Protein AF-J9EDP2-F1 (afdb_monomer_lite)

Sequence (50 aa):
MSRNYRGDVEMSVIDSFMPLLMEKEDEGLLAPVLQKHDISYVYVKHLNIF

Foldseek 3Di:
DDDDDDPPDDPVCVVVVVVQQVVCVVVVNHDQWDDDPPDIHHDDDDPPRD

Structure (mmCIF, N/CA/C/O backbone):
data_AF-J9EDP2-F1
#
_entry.id   AF-J9EDP2-F1
#
loop_
_atom_site.group_PDB
_atom_site.id
_atom_site.type_symbol
_atom_site.label_atom_id
_atom_site.label_alt_id
_atom_site.label_comp_id
_atom_site.label_asym_id
_atom_site.label_entity_id
_atom_site.label_seq_id
_atom_site.pdbx_PDB_ins_code
_atom_site.Cartn_x
_atom_site.Cartn_y
_atom_site.Cartn_z
_atom_site.occupancy
_atom_site.B_iso_or_equiv
_atom_site.auth_seq_id
_atom_site.auth_comp_id
_atom_site.auth_asym_id
_atom_site.auth_atom_id
_atom_site.pdbx_PDB_model_num
ATOM 1 N N . MET A 1 1 ? 11.656 -3.579 -0.124 1.00 89.19 1 MET A N 1
ATOM 2 C CA . MET A 1 1 ? 12.229 -4.142 -1.371 1.00 89.19 1 MET A CA 1
ATOM 3 C C . MET A 1 1 ? 11.122 -4.160 -2.408 1.00 89.19 1 MET A C 1
ATOM 5 O O . MET A 1 1 ? 10.006 -4.480 -2.030 1.00 89.19 1 MET A O 1
ATOM 9 N N . SER A 1 2 ? 11.389 -3.801 -3.664 1.00 93.56 2 SER A N 1
ATOM 10 C CA . SER A 1 2 ? 10.380 -3.809 -4.732 1.00 93.56 2 SER A CA 1
ATOM 11 C C . SER A 1 2 ? 10.877 -4.589 -5.947 1.00 93.56 2 SER A C 1
ATOM 13 O O . SER A 1 2 ? 12.078 -4.662 -6.218 1.00 93.56 2 SER A O 1
ATOM 15 N N . ARG A 1 3 ? 9.942 -5.213 -6.668 1.00 96.75 3 ARG A N 1
ATOM 16 C CA . ARG A 1 3 ? 10.219 -5.944 -7.905 1.00 96.75 3 ARG A CA 1
ATOM 17 C C . ARG A 1 3 ? 9.015 -5.833 -8.829 1.00 96.75 3 ARG A C 1
ATOM 19 O O . ARG A 1 3 ? 7.921 -6.240 -8.458 1.00 96.75 3 ARG A O 1
ATOM 26 N N . ASN A 1 4 ? 9.235 -5.313 -10.031 1.00 96.75 4 ASN A N 1
ATOM 27 C CA . ASN A 1 4 ? 8.242 -5.369 -11.095 1.00 96.75 4 ASN A CA 1
ATOM 28 C C . ASN A 1 4 ? 8.441 -6.664 -11.900 1.00 96.75 4 ASN A C 1
ATOM 30 O O . ASN A 1 4 ? 9.554 -6.936 -12.354 1.00 96.75 4 ASN A O 1
ATOM 34 N N . TYR A 1 5 ? 7.390 -7.476 -12.028 1.00 96.56 5 TYR A N 1
ATOM 35 C CA . TYR A 1 5 ? 7.441 -8.782 -12.699 1.00 96.56 5 TYR A CA 1
ATOM 36 C C . TYR A 1 5 ? 6.892 -8.763 -14.129 1.00 96.56 5 TYR A C 1
ATOM 38 O O . TYR A 1 5 ? 7.329 -9.571 -14.944 1.00 96.56 5 TYR A O 1
ATOM 46 N N . ARG A 1 6 ? 5.946 -7.868 -14.437 1.00 97.12 6 ARG A N 1
ATOM 47 C CA . ARG A 1 6 ? 5.254 -7.814 -15.738 1.00 97.12 6 ARG A CA 1
ATOM 48 C C . ARG A 1 6 ? 5.466 -6.510 -16.499 1.00 97.12 6 ARG A C 1
ATOM 50 O O . ARG A 1 6 ? 5.391 -6.522 -17.721 1.00 97.12 6 ARG A O 1
ATOM 57 N N . GLY A 1 7 ? 5.737 -5.409 -15.802 1.00 96.50 7 GLY A N 1
ATOM 58 C CA . GLY A 1 7 ? 5.822 -4.075 -16.398 1.00 96.50 7 GLY A CA 1
ATOM 59 C C . GLY A 1 7 ? 4.464 -3.437 -16.707 1.00 96.50 7 GLY A C 1
ATOM 60 O O . GLY A 1 7 ? 4.439 -2.368 -17.300 1.00 96.50 7 GLY A O 1
ATOM 61 N N . ASP A 1 8 ? 3.356 -4.070 -16.314 1.00 96.25 8 ASP A N 1
ATOM 62 C CA . ASP A 1 8 ? 1.979 -3.602 -16.538 1.00 96.25 8 ASP A CA 1
ATOM 63 C C . ASP A 1 8 ? 1.501 -2.583 -15.493 1.00 96.25 8 ASP A C 1
ATOM 65 O O . ASP A 1 8 ? 0.537 -1.861 -15.730 1.00 96.25 8 ASP A O 1
ATOM 69 N N . VAL A 1 9 ? 2.195 -2.495 -14.357 1.00 96.12 9 VAL A N 1
ATOM 70 C CA . VAL A 1 9 ? 1.923 -1.531 -13.289 1.00 96.12 9 VAL A CA 1
ATOM 71 C C . VAL A 1 9 ? 3.132 -0.622 -13.099 1.00 96.12 9 VAL A C 1
ATOM 73 O O . VAL A 1 9 ? 4.257 -1.095 -12.890 1.00 96.12 9 VAL A O 1
ATOM 76 N N . GLU A 1 10 ? 2.908 0.691 -13.155 1.00 96.19 10 GLU A N 1
ATOM 77 C CA . GLU A 1 10 ? 3.942 1.671 -12.828 1.00 96.19 10 GLU A CA 1
ATOM 78 C C . GLU A 1 10 ? 4.335 1.559 -11.353 1.00 96.19 10 GLU A C 1
ATOM 80 O O . GLU A 1 10 ? 3.482 1.499 -10.473 1.00 96.19 10 GLU A O 1
ATOM 85 N N . MET A 1 11 ? 5.634 1.568 -11.046 1.00 95.62 11 MET A N 1
ATOM 86 C CA . MET A 1 11 ? 6.076 1.421 -9.652 1.00 95.62 11 MET A CA 1
ATOM 87 C C . MET A 1 11 ? 5.645 2.590 -8.754 1.00 95.62 11 MET A C 1
ATOM 89 O O . MET A 1 11 ? 5.533 2.397 -7.550 1.00 95.62 11 MET A O 1
ATOM 93 N N . SER A 1 12 ? 5.379 3.768 -9.328 1.00 96.50 12 SER A N 1
ATOM 94 C CA . SER A 1 12 ? 4.906 4.979 -8.636 1.00 96.50 12 SER A CA 1
ATOM 95 C C . SER A 1 12 ? 3.549 4.792 -7.950 1.00 96.50 12 SER A C 1
ATOM 97 O O . SER A 1 12 ? 3.255 5.466 -6.966 1.00 96.50 12 SER A O 1
ATOM 99 N N . VAL A 1 13 ? 2.715 3.846 -8.402 1.00 97.19 13 VAL A N 1
ATOM 100 C CA . VAL A 1 13 ? 1.389 3.636 -7.798 1.00 97.19 13 VAL A CA 1
ATOM 101 C C . VAL A 1 13 ? 1.471 3.163 -6.344 1.00 97.19 13 VAL A C 1
ATOM 103 O O . VAL A 1 13 ? 0.487 3.294 -5.613 1.00 97.19 13 VAL A O 1
ATOM 106 N N . ILE A 1 14 ? 2.620 2.628 -5.902 1.00 97.31 14 ILE A N 1
ATOM 107 C CA . ILE A 1 14 ? 2.832 2.194 -4.514 1.00 97.31 14 ILE A CA 1
ATOM 108 C C . ILE A 1 14 ? 2.691 3.346 -3.514 1.00 97.31 14 ILE A C 1
ATOM 110 O O . ILE A 1 14 ? 2.264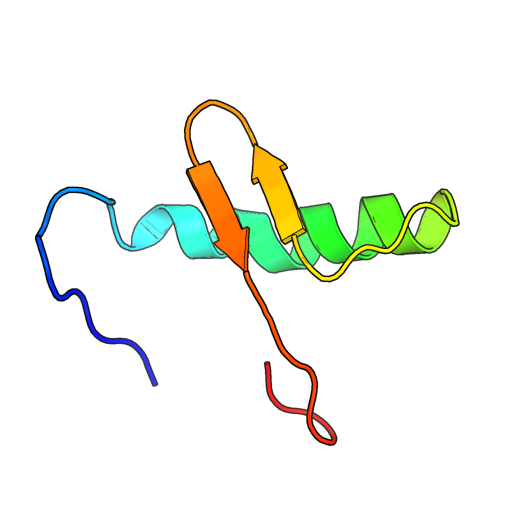 3.116 -2.385 1.00 97.31 14 ILE A O 1
ATOM 114 N N . ASP A 1 15 ? 2.939 4.587 -3.938 1.00 97.62 15 ASP A N 1
ATOM 115 C CA . ASP A 1 15 ? 2.838 5.774 -3.084 1.00 97.62 15 ASP A CA 1
ATOM 116 C C . ASP A 1 15 ? 1.398 6.012 -2.591 1.00 97.62 15 ASP A C 1
ATOM 118 O O . ASP A 1 15 ? 1.175 6.655 -1.567 1.00 97.62 15 ASP A O 1
ATOM 122 N N . SER A 1 16 ? 0.401 5.443 -3.281 1.00 97.62 16 SER A N 1
ATOM 123 C CA . SER A 1 16 ? -1.004 5.492 -2.862 1.00 97.62 16 SER 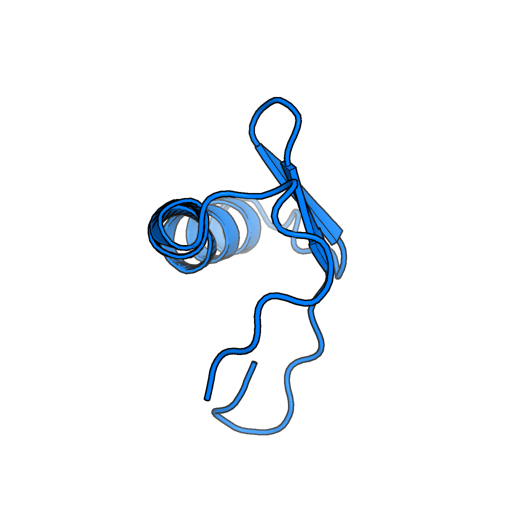A CA 1
ATOM 124 C C . SER A 1 16 ? -1.389 4.443 -1.814 1.00 97.62 16 SER A C 1
ATOM 126 O O . SER A 1 16 ? -2.469 4.564 -1.241 1.00 97.62 16 SER A O 1
ATOM 128 N N . PHE A 1 17 ? -0.553 3.429 -1.556 1.00 97.88 17 PHE A N 1
ATOM 129 C CA . PHE A 1 17 ? -0.908 2.309 -0.679 1.00 97.88 17 PHE A CA 1
ATOM 130 C C . PHE A 1 17 ? -1.112 2.741 0.777 1.00 97.88 17 PHE A C 1
ATOM 132 O O . PHE A 1 17 ? -2.168 2.480 1.343 1.00 97.88 17 PHE A O 1
ATOM 139 N N . MET A 1 18 ? -0.129 3.424 1.375 1.00 97.38 18 MET A N 1
ATOM 140 C CA . MET A 1 18 ? -0.199 3.821 2.788 1.00 97.38 18 MET A CA 1
ATOM 141 C C . MET A 1 18 ? -1.359 4.788 3.081 1.00 97.38 18 MET A C 1
ATOM 143 O O . MET A 1 18 ? -2.103 4.516 4.020 1.00 97.38 18 MET A O 1
ATOM 147 N N . PRO A 1 19 ? -1.586 5.858 2.287 1.00 98.00 19 PRO A N 1
ATOM 148 C CA . PRO A 1 19 ? -2.744 6.726 2.490 1.00 98.00 19 PRO A CA 1
ATOM 149 C C . PRO A 1 19 ? -4.076 5.973 2.411 1.00 98.00 19 PRO A C 1
ATOM 151 O O . PRO A 1 19 ? -4.937 6.171 3.260 1.00 98.00 19 PRO A O 1
ATOM 154 N N . LEU A 1 20 ? -4.225 5.076 1.430 1.00 98.00 20 LEU A N 1
ATOM 155 C CA . LEU A 1 20 ? -5.447 4.290 1.250 1.00 98.00 20 LEU A CA 1
ATOM 156 C C . LEU A 1 20 ? -5.669 3.303 2.401 1.00 98.00 20 LEU A C 1
ATOM 158 O O . LEU A 1 20 ? -6.797 3.108 2.841 1.00 98.00 20 LEU A O 1
ATOM 162 N N . LEU A 1 21 ? -4.597 2.677 2.887 1.00 97.88 21 LEU A N 1
ATOM 163 C CA . LEU A 1 21 ? -4.648 1.785 4.039 1.00 97.88 21 LEU A CA 1
ATOM 164 C C . LEU A 1 21 ? -5.137 2.529 5.287 1.00 97.88 21 LEU A C 1
ATOM 166 O O . LEU A 1 21 ? -6.030 2.029 5.962 1.00 97.88 21 LEU A O 1
ATOM 170 N N . MET A 1 22 ? -4.583 3.716 5.558 1.00 97.44 22 MET A N 1
ATOM 171 C CA . MET A 1 22 ? -4.974 4.549 6.701 1.00 97.44 22 MET A CA 1
ATOM 172 C C . MET A 1 22 ? -6.425 5.027 6.591 1.00 97.44 22 MET A C 1
ATOM 174 O O . MET A 1 22 ? -7.172 4.909 7.552 1.00 97.44 22 MET A O 1
ATOM 178 N N . GLU A 1 23 ? -6.854 5.479 5.408 1.00 98.00 23 GLU A N 1
ATOM 179 C CA . GLU A 1 23 ? -8.251 5.857 5.150 1.00 98.00 23 GLU A CA 1
ATOM 180 C C . GLU A 1 23 ? -9.211 4.702 5.477 1.00 98.00 23 GLU A C 1
ATOM 182 O O . GLU A 1 23 ? -10.200 4.883 6.183 1.00 98.00 23 GLU A O 1
ATOM 187 N N . LYS A 1 24 ? -8.896 3.483 5.020 1.00 97.75 24 LYS A N 1
ATOM 188 C CA . LYS A 1 24 ? -9.731 2.300 5.279 1.00 97.75 24 LYS A CA 1
ATOM 189 C C . LYS A 1 24 ? -9.670 1.834 6.729 1.00 97.75 24 LYS A C 1
ATOM 191 O O . LYS A 1 24 ? -10.649 1.271 7.216 1.00 97.75 24 LYS A O 1
ATOM 196 N N . GLU A 1 25 ? -8.548 2.046 7.409 1.00 97.06 25 GLU A N 1
ATOM 197 C CA . GLU A 1 25 ? -8.415 1.797 8.844 1.00 97.06 25 GLU A CA 1
ATOM 198 C C . GLU A 1 25 ? -9.324 2.738 9.646 1.00 97.06 25 GLU A C 1
ATOM 200 O O . GLU A 1 25 ? -10.111 2.258 10.462 1.00 97.06 25 GLU A O 1
ATOM 205 N N . ASP A 1 26 ? -9.292 4.039 9.345 1.00 98.00 26 ASP A N 1
ATOM 206 C CA . ASP A 1 26 ? -10.123 5.062 9.991 1.00 98.00 26 ASP A CA 1
ATOM 207 C C . ASP A 1 26 ? -11.628 4.832 9.749 1.00 98.00 26 ASP A C 1
ATOM 209 O O . ASP A 1 26 ? -12.450 5.047 10.642 1.00 98.00 26 ASP A O 1
ATOM 213 N N . GLU A 1 27 ? -12.005 4.340 8.564 1.00 97.81 27 GLU A N 1
ATOM 214 C CA . GLU A 1 27 ? -13.384 3.954 8.227 1.00 97.81 27 GLU A CA 1
ATOM 215 C C . GLU A 1 27 ? -13.827 2.621 8.861 1.00 97.81 27 GLU A C 1
ATOM 217 O O . GLU A 1 27 ? -15.002 2.256 8.780 1.00 97.81 27 GLU A O 1
ATOM 222 N N . GLY A 1 28 ? -12.910 1.858 9.466 1.00 97.44 28 GLY A N 1
ATOM 223 C CA . GLY A 1 28 ? -13.187 0.508 9.965 1.00 97.44 28 GLY A CA 1
ATOM 224 C C . GLY A 1 28 ? -13.456 -0.520 8.855 1.00 97.44 28 GLY A C 1
ATOM 225 O O . GLY A 1 28 ? -14.064 -1.560 9.108 1.00 97.44 28 GLY A O 1
ATOM 226 N N . LEU A 1 29 ? -13.009 -0.242 7.627 1.00 96.94 29 LEU A N 1
ATOM 227 C CA . LEU A 1 29 ? -13.201 -1.054 6.417 1.00 96.94 29 LEU A CA 1
ATOM 228 C C . LEU A 1 29 ? -11.905 -1.736 5.955 1.00 96.94 29 LEU A C 1
ATOM 230 O O . LEU A 1 29 ? -11.736 -2.042 4.772 1.00 96.94 29 LEU A O 1
ATOM 234 N N . LEU A 1 30 ? -10.970 -1.961 6.879 1.00 96.00 30 LEU A N 1
ATOM 235 C CA . LEU A 1 30 ? -9.691 -2.592 6.580 1.00 96.00 30 LEU A CA 1
ATOM 236 C C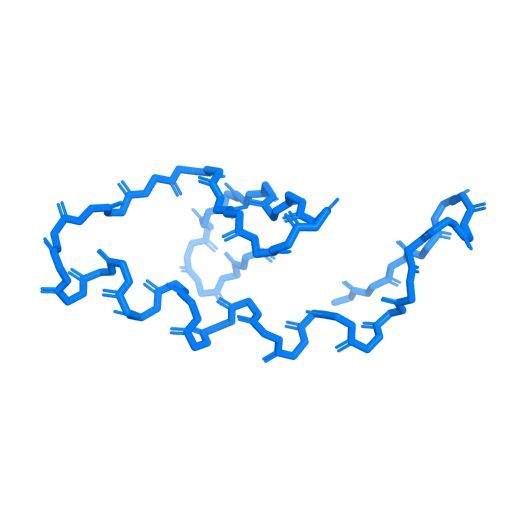 . LEU A 1 30 ? -9.899 -3.988 5.966 1.00 96.00 30 LEU A C 1
ATOM 238 O O . LEU A 1 30 ? -10.578 -4.844 6.535 1.00 96.00 30 LEU A O 1
ATOM 242 N N . ALA A 1 31 ? -9.266 -4.233 4.821 1.00 96.75 31 ALA A N 1
ATOM 243 C CA . ALA A 1 31 ? -9.330 -5.499 4.103 1.00 96.75 31 ALA A CA 1
ATOM 244 C C . ALA A 1 31 ? -7.954 -5.839 3.508 1.00 96.75 31 ALA A C 1
ATOM 246 O O . ALA A 1 31 ? -7.217 -4.929 3.139 1.00 96.75 31 ALA A O 1
ATOM 247 N N . PRO A 1 32 ? -7.605 -7.130 3.341 1.00 97.44 32 PRO A N 1
ATOM 248 C CA . PRO A 1 32 ? -6.313 -7.545 2.772 1.00 97.44 32 PRO A CA 1
ATOM 249 C C . PRO A 1 32 ? -6.140 -7.176 1.289 1.00 97.44 32 PRO A C 1
ATOM 251 O O . PRO A 1 32 ? -5.053 -7.322 0.729 1.00 97.44 32 PRO A O 1
ATOM 254 N N . VAL A 1 33 ? -7.218 -6.723 0.646 1.00 98.12 33 VAL A N 1
ATOM 255 C CA . VAL A 1 33 ? -7.229 -6.224 -0.725 1.00 98.12 33 VAL A CA 1
ATOM 256 C C . VAL A 1 33 ? -7.809 -4.820 -0.706 1.00 98.12 33 VAL A C 1
ATOM 258 O O . VAL A 1 33 ? -8.965 -4.631 -0.332 1.00 98.12 33 VAL A O 1
ATOM 261 N N . LEU A 1 34 ? -7.010 -3.849 -1.135 1.00 98.06 34 LEU A N 1
ATOM 262 C CA . LEU A 1 34 ? -7.439 -2.470 -1.337 1.00 98.06 34 LEU A CA 1
ATOM 263 C C . LEU A 1 34 ? -7.498 -2.174 -2.833 1.00 98.06 34 LEU A C 1
ATOM 265 O O . LEU A 1 34 ? -6.717 -2.724 -3.611 1.00 98.06 34 LEU A O 1
ATOM 269 N N . GLN A 1 35 ? -8.398 -1.287 -3.242 1.00 96.88 35 GLN A N 1
ATOM 270 C CA . GLN A 1 35 ? -8.548 -0.899 -4.642 1.00 96.88 35 GLN A CA 1
ATOM 271 C C . GLN A 1 35 ? -8.492 0.613 -4.807 1.00 96.88 35 GLN A C 1
ATOM 273 O O . GLN A 1 35 ? -9.080 1.357 -4.024 1.00 96.88 35 GLN A O 1
ATOM 278 N N . LYS A 1 36 ? -7.800 1.055 -5.858 1.00 96.44 36 LYS A N 1
ATOM 279 C CA . LYS A 1 36 ? -7.797 2.445 -6.313 1.00 96.44 36 LYS A CA 1
ATOM 280 C C . LYS A 1 36 ? -7.693 2.464 -7.835 1.00 96.44 36 LYS A C 1
ATOM 282 O O . LYS A 1 36 ? -6.669 2.060 -8.384 1.00 96.44 36 LYS A O 1
ATOM 287 N N . HIS A 1 37 ? -8.735 2.961 -8.502 1.00 93.38 37 HIS A N 1
ATOM 288 C CA . HIS A 1 37 ? -8.891 2.862 -9.960 1.00 93.38 37 HIS A CA 1
ATOM 289 C C . HIS A 1 37 ? -8.733 1.402 -10.428 1.00 93.38 37 HIS A C 1
ATOM 291 O O . HIS A 1 37 ? -9.376 0.517 -9.869 1.00 93.38 37 HIS A O 1
ATOM 297 N N . ASP A 1 38 ? -7.850 1.144 -11.393 1.00 95.50 38 ASP A N 1
ATOM 298 C CA . ASP A 1 38 ? -7.599 -0.184 -11.962 1.00 95.50 38 ASP A CA 1
ATOM 299 C C . ASP A 1 38 ? -6.501 -0.973 -11.219 1.00 95.50 38 ASP A C 1
ATOM 301 O O . ASP A 1 38 ? -6.072 -2.035 -11.672 1.00 95.50 38 ASP A O 1
ATOM 305 N N . ILE A 1 39 ? -6.026 -0.473 -10.069 1.00 97.75 39 ILE A N 1
ATOM 306 C CA . ILE A 1 39 ? -4.9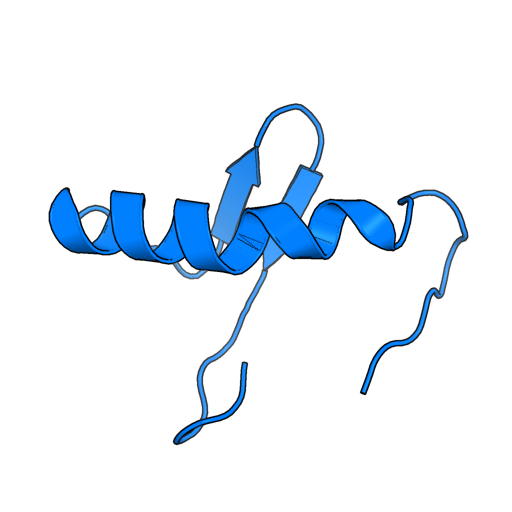67 -1.106 -9.274 1.00 97.75 39 ILE A CA 1
ATOM 307 C C . ILE A 1 39 ? -5.556 -1.776 -8.034 1.00 97.75 39 ILE A C 1
ATOM 309 O O . ILE A 1 39 ? -6.247 -1.149 -7.228 1.00 97.75 39 ILE A O 1
ATOM 313 N N . SER A 1 40 ? -5.228 -3.058 -7.859 1.00 97.88 40 SER A N 1
ATOM 314 C CA . SER A 1 40 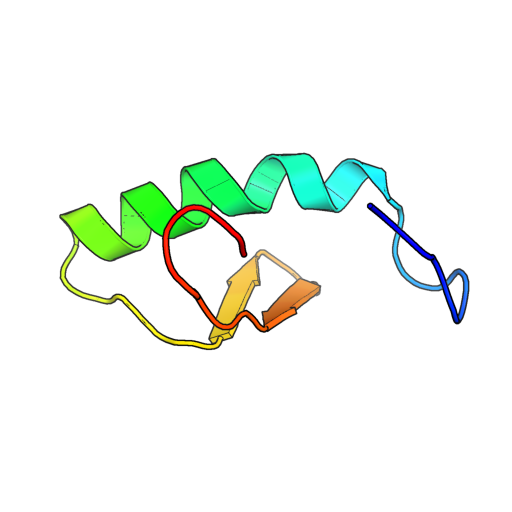? -5.500 -3.813 -6.634 1.00 97.88 40 SER A CA 1
ATOM 315 C C . SER A 1 40 ? -4.211 -3.990 -5.829 1.00 97.88 40 SER A C 1
ATOM 317 O O . SER A 1 40 ? -3.248 -4.582 -6.313 1.00 97.88 40 SER A O 1
ATOM 319 N N . TYR A 1 41 ? -4.203 -3.500 -4.591 1.00 98.06 41 TYR A N 1
ATOM 320 C CA . TYR A 1 41 ? -3.118 -3.679 -3.631 1.00 98.06 41 TYR A CA 1
ATOM 321 C C . TYR A 1 41 ? -3.458 -4.860 -2.729 1.00 98.06 41 TYR A C 1
ATOM 323 O O . TYR A 1 41 ? -4.383 -4.781 -1.922 1.00 98.06 41 TYR A O 1
ATOM 331 N N . VAL A 1 42 ? -2.716 -5.954 -2.869 1.00 98.06 42 VAL A N 1
ATOM 332 C CA . VAL A 1 42 ? -2.860 -7.143 -2.023 1.00 98.06 42 VAL A CA 1
ATOM 333 C C . VAL A 1 42 ? -1.686 -7.174 -1.060 1.00 98.06 42 VAL A C 1
ATOM 335 O O . VAL A 1 42 ? -0.540 -7.142 -1.508 1.00 98.06 42 VAL A O 1
ATOM 338 N N . TYR A 1 43 ? -1.956 -7.225 0.243 1.00 97.75 43 TYR A N 1
ATOM 339 C CA . TYR A 1 43 ? -0.903 -7.157 1.255 1.00 97.75 43 TYR A CA 1
ATOM 340 C C . TYR A 1 43 ? -1.114 -8.150 2.397 1.00 97.75 43 TYR A C 1
ATOM 342 O O . TYR A 1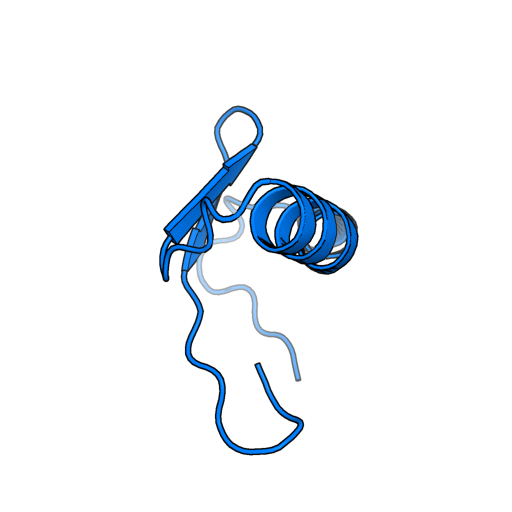 43 ? -2.229 -8.575 2.702 1.00 97.75 43 TYR A O 1
ATOM 350 N N . VAL A 1 44 ? -0.009 -8.484 3.063 1.00 97.31 44 VAL A N 1
ATOM 351 C CA . VAL A 1 44 ? 0.009 -9.191 4.344 1.00 97.31 44 VAL A CA 1
ATOM 352 C C . VAL A 1 44 ? 0.932 -8.414 5.266 1.00 97.31 44 VAL A C 1
ATOM 354 O O . VAL A 1 44 ? 2.072 -8.141 4.914 1.00 97.31 44 VAL A O 1
ATOM 357 N N . LYS A 1 45 ? 0.459 -8.075 6.464 1.00 95.75 45 LYS A N 1
ATOM 358 C CA . LYS A 1 45 ? 1.289 -7.402 7.463 1.00 95.75 45 LYS A CA 1
ATOM 359 C C . LYS A 1 45 ? 1.959 -8.436 8.360 1.00 95.75 45 LYS A C 1
ATOM 361 O O . LYS A 1 45 ? 1.277 -9.217 9.022 1.00 95.75 45 LYS A O 1
ATOM 366 N N . HIS A 1 46 ? 3.283 -8.401 8.435 1.00 96.69 46 HIS A N 1
ATOM 367 C CA . HIS A 1 46 ? 4.053 -9.163 9.412 1.00 96.69 46 HIS A CA 1
ATOM 368 C C . HIS A 1 46 ? 4.959 -8.208 10.190 1.00 96.69 46 HIS A C 1
ATOM 370 O O . HIS A 1 46 ? 5.910 -7.648 9.645 1.00 96.69 46 HIS A O 1
ATOM 376 N N . LEU A 1 47 ? 4.653 -8.014 11.477 1.00 95.75 47 LEU A N 1
ATOM 377 C CA . LEU A 1 47 ? 5.288 -7.004 12.332 1.00 95.75 47 LEU A CA 1
ATOM 378 C C . LEU A 1 47 ? 5.149 -5.590 11.729 1.00 95.75 47 LEU A C 1
ATOM 380 O O . LEU A 1 47 ? 4.038 -5.076 11.590 1.00 95.75 47 LEU A O 1
ATOM 384 N N . ASN A 1 48 ? 6.273 -4.961 11.390 1.00 93.56 48 ASN A N 1
ATOM 385 C CA . ASN A 1 48 ? 6.379 -3.629 10.801 1.00 93.56 48 ASN A CA 1
ATOM 386 C C . ASN A 1 48 ? 6.625 -3.662 9.280 1.00 93.56 48 ASN A C 1
ATOM 388 O O . ASN A 1 48 ? 7.056 -2.656 8.718 1.00 93.56 48 ASN A O 1
ATOM 392 N N . ILE A 1 49 ? 6.380 -4.803 8.628 1.00 94.56 49 ILE A N 1
ATOM 393 C CA . ILE A 1 49 ? 6.582 -5.000 7.189 1.00 94.56 49 ILE A CA 1
ATOM 394 C C . ILE A 1 49 ? 5.242 -5.333 6.527 1.00 94.56 49 ILE A C 1
ATOM 396 O O . ILE A 1 49 ? 4.426 -6.070 7.091 1.00 94.56 49 ILE A O 1
ATOM 400 N N . PHE A 1 50 ? 5.058 -4.767 5.336 1.00 92.69 50 PHE A N 1
ATOM 401 C CA . PHE A 1 50 ? 3.957 -5.010 4.408 1.00 92.69 50 PHE A CA 1
ATOM 402 C C . PHE A 1 50 ? 4.494 -5.650 3.127 1.00 92.69 50 PHE A C 1
ATOM 404 O O . PHE A 1 50 ? 5.651 -5.323 2.760 1.00 92.69 50 PHE A O 1
#

pLDDT: mean 96.62, std 1.68, range [89.19, 98.12]

Secondary structure (DSSP, 8-state):
----SSS-S-GGGGGGHHHHHHHHHHTT---SEEEETTEEEE---BTTB-

Radius of gyration: 11.52 Å; chains: 1; bounding box: 26×16×29 Å

Organism: Wuchereria bancrofti (NCBI:txid6293)